Protein AF-A0A7Y2GU55-F1 (afdb_monomer_lite)

Sequence (173 aa):
MTLFTILIFTIFGITSSSEKWECRNDLEIRCADGNCKTQEKGSSTPMSVSFDDSGMMSVCAYSGCWEGKGNVFRSGDFLSLAGHGLKFSTSPERAEMNRDISITLDRKDNVAMLKAGEFAHPMVCKIAEGSQSEPRFSDYKVKVRTAKPRAIRFRNNRQARMFRTRLKAALKG

Secondary structure (DSSP, 8-state):
-----------------PPEEEEE-S-EEEEETTEEEEEPTTTS---EEEEETTSEEEEEETTEEEEEE-EEEEETTEEEEEEEEEEETT-TT-GGG-EEEEEEEETTTTEEEEEETTEEEEEEEEE--SS-----GGG--------PPP-----S-HHHHHHHHHHHHHT--

pLDDT: mean 80.29, std 17.37, range [40.5, 98.44]

Structure (mmCIF, N/CA/C/O backbone):
data_AF-A0A7Y2GU55-F1
#
_entry.id   AF-A0A7Y2GU55-F1
#
loop_
_atom_site.group_PDB
_atom_site.id
_atom_site.type_symbol
_atom_site.label_atom_id
_atom_site.label_alt_id
_atom_site.label_comp_id
_atom_site.label_asym_id
_atom_site.label_entity_id
_atom_site.label_seq_id
_atom_site.pdbx_PDB_ins_code
_atom_site.Cartn_x
_atom_site.Cartn_y
_atom_site.Cartn_z
_atom_site.occupancy
_atom_site.B_iso_or_equiv
_atom_site.auth_seq_id
_atom_site.auth_comp_id
_atom_site.auth_asym_id
_atom_site.auth_atom_id
_atom_site.pdbx_PDB_model_num
ATOM 1 N N . MET A 1 1 ? -46.032 32.680 -39.344 1.00 41.41 1 MET A N 1
ATOM 2 C CA . MET A 1 1 ? -45.418 32.985 -38.033 1.00 41.41 1 MET A CA 1
ATOM 3 C C . MET A 1 1 ? -44.936 31.678 -37.438 1.00 41.41 1 MET A C 1
ATOM 5 O O . MET A 1 1 ? -45.746 30.885 -36.982 1.00 41.41 1 MET A O 1
ATOM 9 N N . THR A 1 2 ? -43.645 31.405 -37.576 1.00 44.84 2 THR A N 1
ATOM 10 C CA . THR A 1 2 ? -43.007 30.130 -37.230 1.00 44.84 2 THR A CA 1
ATOM 11 C C . THR A 1 2 ? -42.450 30.239 -35.812 1.00 44.84 2 THR A C 1
ATOM 13 O O . THR A 1 2 ? -41.620 31.107 -35.552 1.00 44.84 2 THR A O 1
ATOM 16 N N . LEU A 1 3 ? -42.936 29.404 -34.889 1.00 51.94 3 LEU A N 1
ATOM 17 C CA . LEU A 1 3 ? -42.439 29.325 -33.514 1.00 51.94 3 LEU A CA 1
ATOM 18 C C . LEU A 1 3 ? -41.200 28.416 -33.482 1.00 51.94 3 LEU A C 1
ATOM 20 O O . LEU A 1 3 ? -41.287 27.239 -33.819 1.00 51.94 3 LEU A O 1
ATOM 24 N N . PHE A 1 4 ? -40.057 28.973 -33.089 1.00 49.56 4 PHE A N 1
ATOM 25 C CA . PHE A 1 4 ? -38.799 28.258 -32.870 1.00 49.56 4 PHE A CA 1
ATOM 26 C C . PHE A 1 4 ? -38.691 27.914 -31.378 1.00 49.56 4 PHE A C 1
ATOM 28 O O . PHE A 1 4 ? -38.606 28.814 -30.544 1.00 49.56 4 PHE A O 1
ATOM 35 N N . THR A 1 5 ? -38.707 26.629 -31.023 1.00 54.53 5 THR A N 1
ATOM 36 C CA . THR A 1 5 ? -38.481 26.166 -29.644 1.00 54.53 5 THR A CA 1
ATOM 37 C C . THR A 1 5 ? -37.061 25.609 -29.546 1.00 54.53 5 THR A C 1
ATOM 39 O O . THR A 1 5 ? -36.756 24.573 -30.128 1.00 54.53 5 THR A O 1
ATOM 42 N N . ILE A 1 6 ? -36.175 26.322 -28.847 1.00 58.50 6 ILE A N 1
ATOM 43 C CA . ILE A 1 6 ? -34.788 25.909 -28.596 1.00 58.50 6 ILE A CA 1
ATOM 44 C C . ILE A 1 6 ? -34.771 25.023 -27.344 1.00 58.50 6 ILE A C 1
ATOM 46 O O . ILE A 1 6 ? -35.100 25.480 -26.251 1.00 58.50 6 ILE A O 1
ATOM 50 N N . LEU A 1 7 ? -34.392 23.754 -27.509 1.00 57.50 7 LEU A N 1
ATOM 51 C CA . LEU A 1 7 ? -34.203 22.789 -26.426 1.00 57.50 7 LEU A CA 1
ATOM 52 C C . LEU A 1 7 ? -32.763 22.908 -25.896 1.00 57.50 7 LEU A C 1
ATOM 54 O O . LEU A 1 7 ? -31.818 22.464 -26.545 1.00 57.50 7 LEU A O 1
ATOM 58 N N . ILE A 1 8 ? -32.585 23.534 -24.733 1.00 59.09 8 ILE A N 1
ATOM 59 C CA . ILE A 1 8 ? -31.285 23.641 -24.056 1.00 59.09 8 ILE A CA 1
ATOM 60 C C . ILE A 1 8 ? -31.090 22.386 -23.192 1.00 59.09 8 ILE A C 1
ATOM 62 O O . ILE A 1 8 ? -31.735 22.236 -22.158 1.00 59.09 8 ILE A O 1
ATOM 66 N N . PHE A 1 9 ? -30.201 21.483 -23.615 1.00 54.78 9 PHE A N 1
ATOM 67 C CA . PHE A 1 9 ? -29.712 20.368 -22.797 1.00 54.78 9 PHE A CA 1
ATOM 68 C C . PHE A 1 9 ? -28.580 20.872 -21.887 1.00 54.78 9 PHE A C 1
ATOM 70 O O . PHE A 1 9 ? -27.438 21.028 -22.319 1.00 54.78 9 PHE A O 1
ATOM 77 N N . THR A 1 10 ? -28.882 21.145 -20.619 1.00 55.59 10 THR A N 1
ATOM 78 C CA . THR A 1 10 ? -27.876 21.407 -19.581 1.00 55.59 10 THR A CA 1
ATOM 79 C C . THR A 1 10 ? -27.201 20.097 -19.178 1.00 55.59 10 THR A C 1
ATOM 81 O O . THR A 1 10 ? -27.756 19.287 -18.436 1.00 55.59 10 THR A O 1
ATOM 84 N N . ILE A 1 11 ? -25.981 19.881 -19.670 1.00 62.09 11 ILE A N 1
ATOM 85 C CA . ILE A 1 11 ? -25.113 18.777 -19.250 1.00 62.09 11 ILE A CA 1
ATOM 86 C C . ILE A 1 11 ? -24.570 19.117 -17.855 1.00 62.09 11 ILE A C 1
ATOM 88 O O . ILE A 1 11 ? -23.597 19.857 -17.717 1.00 62.09 11 ILE A O 1
ATOM 92 N N . PHE A 1 12 ? -25.206 18.592 -16.808 1.00 56.94 12 PHE A N 1
ATOM 93 C CA . PHE A 1 12 ? -24.607 18.538 -15.475 1.00 56.94 12 PHE A CA 1
ATOM 94 C C . PHE A 1 12 ? -23.482 17.497 -15.500 1.00 56.94 12 PHE A C 1
ATOM 96 O O . PHE A 1 12 ? -23.729 16.292 -15.498 1.00 56.94 12 PHE A O 1
ATOM 103 N N . GLY A 1 13 ? -22.234 17.965 -15.562 1.00 54.88 13 GLY A N 1
ATOM 104 C CA . GLY A 1 13 ? -21.060 17.116 -15.397 1.00 5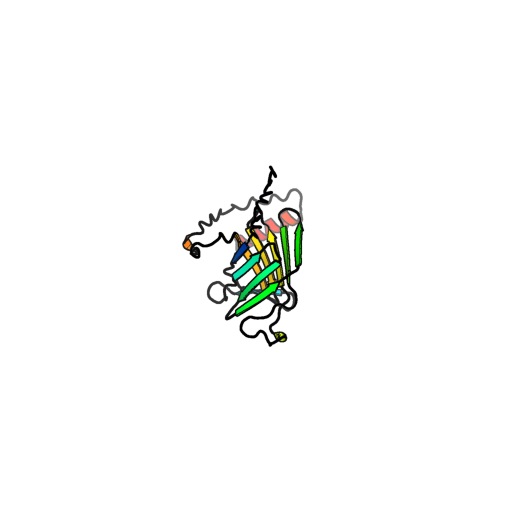4.88 13 GLY A CA 1
ATOM 105 C C . GLY A 1 13 ? -21.003 16.582 -13.969 1.00 54.88 13 GLY A C 1
ATOM 106 O O . GLY A 1 13 ? -20.716 17.329 -13.037 1.00 54.88 13 GLY A O 1
ATOM 107 N N . ILE A 1 14 ? -21.282 15.292 -13.790 1.00 58.78 14 ILE A N 1
ATOM 108 C CA . ILE A 1 14 ? -21.074 14.607 -12.514 1.00 58.78 14 ILE A CA 1
ATOM 109 C C . ILE A 1 14 ? -19.565 14.420 -12.360 1.00 58.78 14 ILE A C 1
ATOM 111 O O . ILE A 1 14 ? -18.963 13.553 -12.993 1.00 58.78 14 ILE A O 1
ATOM 115 N N . THR A 1 15 ? -18.931 15.250 -11.537 1.00 54.41 15 THR A N 1
ATOM 116 C CA . THR A 1 15 ? -17.539 15.039 -11.139 1.00 54.41 15 THR A CA 1
ATOM 117 C C . THR A 1 15 ? -17.495 13.857 -10.175 1.00 54.41 15 THR A C 1
ATOM 119 O O . THR A 1 15 ? -17.746 14.006 -8.980 1.00 54.41 15 THR A O 1
ATOM 122 N N . SER A 1 16 ? -17.212 12.663 -10.695 1.00 56.78 16 SER A N 1
ATOM 123 C CA . SER A 1 16 ? -16.889 11.501 -9.867 1.00 56.78 16 SER A CA 1
ATOM 124 C C . SER A 1 16 ? -15.532 11.743 -9.206 1.00 56.78 16 SER A C 1
ATOM 126 O O . SER A 1 16 ? -14.490 11.541 -9.828 1.00 56.78 16 SER A O 1
ATOM 128 N N . SER A 1 17 ? -15.535 12.213 -7.959 1.00 63.88 17 SER A N 1
ATOM 129 C CA . SER A 1 17 ? -14.318 12.283 -7.151 1.00 63.88 17 SER A CA 1
ATOM 130 C C . SER A 1 17 ? -13.928 10.862 -6.759 1.00 63.88 17 SER A C 1
ATOM 132 O O . SER A 1 17 ? -14.609 10.245 -5.945 1.00 63.88 17 SER A O 1
ATOM 134 N N . SER A 1 18 ? -12.852 10.340 -7.346 1.00 77.44 18 SER A N 1
ATOM 135 C CA . SER A 1 18 ? -12.242 9.100 -6.867 1.00 77.44 18 SER A CA 1
ATOM 136 C C . SER A 1 18 ? -11.641 9.365 -5.489 1.00 77.44 18 SER A C 1
ATOM 138 O O . SER A 1 18 ? -10.886 10.325 -5.311 1.00 77.44 18 SER A O 1
ATOM 140 N N . GLU A 1 19 ? -12.033 8.568 -4.500 1.00 88.00 19 GLU A N 1
ATOM 141 C CA . GLU A 1 19 ? -11.507 8.672 -3.141 1.00 88.00 19 GLU A CA 1
ATOM 142 C C . GLU A 1 19 ? -10.042 8.228 -3.146 1.00 88.00 19 GLU A C 1
ATOM 144 O O . GLU A 1 19 ? -9.731 7.084 -3.486 1.00 88.00 19 GLU A O 1
ATOM 149 N N . LYS A 1 20 ? -9.140 9.147 -2.794 1.00 93.31 20 LYS A N 1
ATOM 150 C CA . LYS A 1 20 ? -7.695 8.914 -2.780 1.00 93.31 20 LYS A CA 1
ATOM 151 C C . LYS A 1 20 ? -7.212 8.695 -1.360 1.00 93.31 20 LYS A C 1
ATOM 153 O O . LYS A 1 20 ? -7.647 9.390 -0.448 1.00 93.31 20 LYS A O 1
ATOM 158 N N . TRP A 1 21 ? -6.267 7.786 -1.195 1.00 96.19 21 TRP A N 1
ATOM 159 C CA . TRP A 1 21 ? -5.675 7.417 0.080 1.00 96.19 21 TRP A CA 1
ATOM 160 C C . TRP A 1 21 ? -4.170 7.625 0.046 1.00 96.19 21 TRP A C 1
ATOM 162 O O . TRP A 1 21 ? -3.519 7.294 -0.939 1.00 96.19 21 TRP A O 1
ATOM 172 N N . GLU A 1 22 ? -3.633 8.140 1.146 1.00 96.75 22 GLU A N 1
ATOM 173 C CA . GLU A 1 22 ? -2.205 8.319 1.396 1.00 96.75 22 GLU A CA 1
ATOM 174 C C . GLU A 1 22 ? -1.836 7.572 2.672 1.00 96.75 22 GLU A C 1
ATOM 176 O O . GLU A 1 22 ? -2.366 7.859 3.748 1.00 96.75 22 GLU A O 1
ATOM 181 N N . CYS A 1 23 ? -0.914 6.627 2.561 1.00 95.88 23 CYS A N 1
ATOM 182 C CA . CYS A 1 23 ? -0.511 5.729 3.627 1.00 95.88 23 CYS A CA 1
ATOM 183 C C . CYS A 1 23 ? 0.989 5.841 3.890 1.00 95.88 23 CYS A C 1
ATOM 185 O O . CYS A 1 23 ? 1.803 5.880 2.965 1.00 95.88 23 CYS A O 1
ATOM 187 N N . ARG A 1 24 ? 1.370 5.858 5.170 1.00 93.00 24 ARG A N 1
ATOM 188 C CA . ARG A 1 24 ? 2.772 5.923 5.605 1.00 93.00 24 ARG A CA 1
ATOM 189 C C . ARG A 1 24 ? 3.082 4.918 6.705 1.00 93.00 24 ARG A C 1
ATOM 191 O O . ARG A 1 24 ? 2.201 4.457 7.433 1.00 93.00 24 ARG A O 1
ATOM 198 N N . ASN A 1 25 ? 4.364 4.594 6.803 1.00 87.50 25 ASN A N 1
ATOM 199 C CA . ASN A 1 25 ? 4.931 3.681 7.781 1.00 87.50 25 ASN A CA 1
ATOM 200 C C . ASN A 1 25 ? 6.361 4.141 8.147 1.00 87.50 25 ASN A C 1
ATOM 202 O O . ASN A 1 25 ? 7.116 4.562 7.272 1.00 87.50 25 ASN A O 1
ATOM 206 N N . ASP A 1 26 ? 6.713 4.034 9.430 1.00 83.81 26 ASP A N 1
ATOM 207 C CA . ASP A 1 26 ? 8.024 4.374 10.009 1.00 83.81 26 ASP A CA 1
ATOM 208 C C . ASP A 1 26 ? 8.981 3.163 10.137 1.00 83.81 26 ASP A C 1
ATOM 210 O O . ASP A 1 26 ? 10.081 3.299 10.671 1.00 83.81 26 ASP A O 1
ATOM 214 N N . LEU A 1 27 ? 8.551 1.971 9.723 1.00 83.50 27 LEU A N 1
ATOM 215 C CA . LEU A 1 27 ? 9.244 0.690 9.862 1.00 83.50 27 LEU A CA 1
ATOM 216 C C . LEU A 1 27 ? 9.477 0.050 8.493 1.00 83.50 27 LEU A C 1
ATOM 218 O O . LEU A 1 27 ? 8.630 0.123 7.607 1.00 83.50 27 LEU A O 1
ATOM 222 N N . GLU A 1 28 ? 10.577 -0.681 8.349 1.00 87.19 28 GLU A N 1
ATOM 223 C CA . GLU A 1 28 ? 10.787 -1.566 7.202 1.00 87.19 28 GLU A CA 1
ATOM 224 C C . GLU A 1 28 ? 10.744 -3.022 7.673 1.00 87.19 28 GLU A C 1
ATOM 226 O O . GLU A 1 28 ? 11.603 -3.473 8.428 1.00 87.19 28 GLU A O 1
ATOM 231 N N . ILE A 1 29 ? 9.711 -3.751 7.261 1.00 90.94 29 ILE A N 1
ATOM 232 C CA . ILE A 1 29 ? 9.510 -5.174 7.517 1.00 90.94 29 ILE A CA 1
ATOM 233 C C . ILE A 1 29 ? 9.799 -5.935 6.227 1.00 90.94 29 ILE A C 1
ATOM 235 O O . ILE A 1 29 ? 9.047 -5.844 5.253 1.00 90.94 29 ILE A O 1
ATOM 239 N N . ARG A 1 30 ? 10.874 -6.724 6.246 1.00 91.62 30 ARG A N 1
ATOM 240 C CA . ARG A 1 30 ? 11.251 -7.613 5.143 1.00 91.62 30 ARG A CA 1
ATOM 241 C C . ARG A 1 30 ? 10.993 -9.056 5.528 1.00 91.62 30 ARG A C 1
ATOM 243 O O . ARG A 1 30 ? 11.457 -9.515 6.570 1.00 91.62 30 ARG A O 1
ATOM 250 N N . CYS A 1 31 ? 10.262 -9.754 4.677 1.00 92.88 31 CYS A N 1
ATOM 251 C CA . CYS A 1 31 ? 9.905 -11.150 4.815 1.00 92.88 31 CYS A CA 1
ATOM 252 C C . CYS A 1 31 ? 10.580 -11.967 3.711 1.00 92.88 31 CYS A C 1
ATOM 254 O O . CYS A 1 31 ? 10.254 -11.815 2.534 1.00 92.88 31 CYS A O 1
ATOM 256 N N . ALA A 1 32 ? 11.501 -12.839 4.110 1.00 90.88 32 ALA A N 1
ATOM 257 C CA . ALA A 1 32 ? 12.235 -13.760 3.249 1.00 90.88 32 ALA A CA 1
ATOM 258 C C . ALA A 1 32 ? 12.510 -15.056 4.027 1.00 90.88 32 ALA A C 1
ATOM 260 O O . ALA A 1 32 ? 12.535 -15.050 5.261 1.00 90.88 32 ALA A O 1
ATOM 261 N N . ASP A 1 33 ? 12.673 -16.176 3.321 1.00 91.69 33 ASP A N 1
ATOM 262 C CA . ASP A 1 33 ? 13.030 -17.474 3.917 1.00 91.69 33 ASP A CA 1
ATOM 263 C C . ASP A 1 33 ? 12.126 -17.891 5.096 1.00 91.69 33 ASP A C 1
ATOM 265 O O . ASP A 1 33 ? 12.581 -18.367 6.137 1.00 91.69 33 ASP A O 1
ATOM 269 N N . GLY A 1 34 ? 10.818 -17.645 4.958 1.00 91.88 34 GLY A N 1
ATOM 270 C CA . GLY A 1 34 ? 9.806 -18.003 5.958 1.00 91.88 34 GLY A CA 1
ATOM 271 C C . GLY A 1 34 ? 9.796 -17.147 7.231 1.00 91.88 34 GLY A C 1
ATOM 272 O O . GLY A 1 34 ? 9.046 -17.459 8.151 1.00 91.88 34 GLY A O 1
ATOM 273 N N . ASN A 1 35 ? 10.588 -16.073 7.301 1.00 93.88 35 ASN A N 1
ATOM 274 C CA . ASN A 1 35 ? 10.680 -15.197 8.469 1.00 93.88 35 ASN A CA 1
ATOM 275 C C . ASN A 1 35 ? 10.516 -13.727 8.076 1.00 93.88 35 ASN A C 1
ATOM 277 O O . ASN A 1 35 ? 10.851 -13.342 6.962 1.00 93.88 35 ASN A O 1
ATOM 281 N N . CYS A 1 36 ? 10.060 -12.890 9.011 1.00 93.12 36 CYS A N 1
ATOM 282 C CA . CYS A 1 36 ? 9.994 -11.439 8.835 1.00 93.12 36 CYS A CA 1
ATOM 283 C C . CYS A 1 36 ? 10.900 -10.741 9.850 1.00 93.12 36 CYS A C 1
ATOM 285 O O . CYS A 1 36 ? 10.868 -11.058 11.040 1.00 93.12 36 CYS A O 1
ATOM 287 N N . LYS A 1 37 ? 11.702 -9.785 9.382 1.00 91.81 37 LYS A N 1
ATOM 288 C CA . LYS A 1 37 ? 12.599 -8.971 10.207 1.00 91.81 37 LYS A CA 1
ATOM 289 C C . LYS A 1 37 ? 12.231 -7.503 10.061 1.00 91.81 37 LYS A C 1
ATOM 291 O O . LYS A 1 37 ? 11.962 -7.039 8.956 1.00 91.81 37 LYS A O 1
ATOM 296 N N . THR A 1 38 ? 12.241 -6.786 11.177 1.00 88.56 38 THR A N 1
ATOM 297 C CA . THR A 1 38 ? 12.042 -5.337 11.217 1.00 88.56 38 THR A CA 1
ATOM 298 C C . THR A 1 38 ? 13.396 -4.640 11.254 1.00 88.56 38 THR A C 1
ATOM 300 O O . THR A 1 38 ? 14.239 -5.003 12.075 1.00 88.56 38 THR A O 1
ATOM 303 N N . GLN A 1 39 ? 13.601 -3.628 10.420 1.00 79.00 39 GLN A N 1
ATOM 304 C CA . GLN A 1 39 ? 14.657 -2.645 10.647 1.00 79.00 39 GLN A CA 1
ATOM 305 C C . GLN A 1 39 ? 14.121 -1.534 11.551 1.00 79.00 39 GLN A C 1
ATOM 307 O O . GLN A 1 39 ? 12.972 -1.107 11.409 1.00 79.00 39 GLN A O 1
ATOM 312 N N . GLU A 1 40 ? 14.931 -1.119 12.524 1.00 62.25 40 GLU A N 1
ATOM 313 C CA . GLU A 1 40 ? 14.541 -0.094 13.489 1.00 62.25 40 GLU A CA 1
ATOM 314 C C . GLU A 1 40 ? 14.461 1.307 12.866 1.00 62.25 40 GLU A C 1
ATOM 316 O O . GLU A 1 40 ? 14.986 1.603 11.790 1.00 62.25 40 GLU A O 1
ATOM 321 N N . LYS A 1 41 ? 13.781 2.196 13.590 1.00 60.62 41 LYS A N 1
ATOM 322 C CA . LYS A 1 41 ? 13.565 3.587 13.204 1.00 60.62 41 LYS A CA 1
ATOM 323 C C . LYS A 1 41 ? 14.907 4.306 13.008 1.00 60.62 41 LYS A C 1
ATOM 325 O O . LYS A 1 41 ? 15.716 4.371 13.928 1.00 60.62 41 LYS A O 1
ATOM 330 N N . GLY A 1 42 ? 15.115 4.886 11.825 1.00 64.50 42 GLY A N 1
ATOM 331 C CA . GLY A 1 42 ? 16.326 5.643 11.473 1.00 64.50 42 GLY A CA 1
ATOM 332 C C . GLY A 1 42 ? 17.302 4.914 10.545 1.00 64.50 42 GLY A C 1
ATOM 333 O O . GLY A 1 42 ? 18.176 5.568 9.982 1.00 64.50 42 GLY A O 1
ATOM 334 N N . SER A 1 43 ? 17.129 3.605 10.331 1.00 62.94 43 SER A N 1
ATOM 335 C CA . SER A 1 43 ? 17.843 2.837 9.295 1.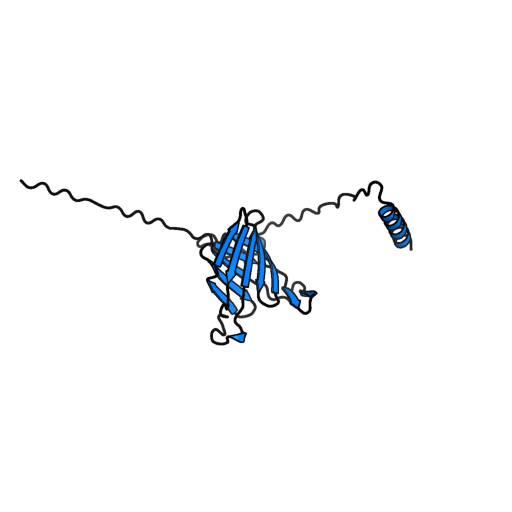00 62.94 43 SER A CA 1
ATOM 336 C C . SER A 1 43 ? 16.939 2.343 8.159 1.00 62.94 43 SER A C 1
ATOM 338 O O . SER A 1 43 ? 17.442 1.911 7.127 1.00 62.94 43 SER A O 1
ATOM 340 N N . SER A 1 44 ? 15.617 2.456 8.316 1.00 66.50 44 SER A N 1
ATOM 341 C CA . SER A 1 44 ? 14.614 2.128 7.298 1.00 66.50 44 SER A CA 1
ATOM 342 C C . SER A 1 44 ? 14.426 3.244 6.274 1.00 66.50 44 SER A C 1
ATOM 344 O O . SER A 1 44 ? 14.423 4.420 6.645 1.00 66.50 44 SER A O 1
ATOM 346 N N . THR A 1 45 ? 14.108 2.889 5.027 1.00 67.75 45 THR A N 1
ATOM 347 C CA . THR A 1 45 ? 13.542 3.864 4.087 1.00 67.75 45 THR A CA 1
ATOM 348 C C . THR A 1 45 ? 12.022 3.907 4.257 1.00 67.75 45 THR A C 1
ATOM 350 O O . THR A 1 45 ? 11.366 2.903 3.972 1.00 67.75 45 THR A O 1
ATOM 353 N N . PRO A 1 46 ? 11.426 5.023 4.727 1.00 74.00 46 PRO A N 1
ATOM 354 C CA . PRO A 1 46 ? 9.979 5.104 4.883 1.00 74.00 46 PRO A CA 1
ATOM 355 C C . PRO A 1 46 ? 9.295 4.891 3.533 1.00 74.00 46 PRO A C 1
ATOM 357 O O . PRO A 1 46 ? 9.580 5.610 2.574 1.00 74.00 46 PRO A O 1
ATOM 360 N N . MET A 1 47 ? 8.393 3.912 3.457 1.00 87.81 47 MET A N 1
ATOM 361 C CA . MET A 1 47 ? 7.551 3.741 2.277 1.00 87.81 47 MET A CA 1
ATOM 362 C C . MET A 1 47 ? 6.336 4.662 2.350 1.00 87.81 47 MET A C 1
ATOM 364 O O . MET A 1 47 ? 5.649 4.725 3.376 1.00 87.81 47 MET A O 1
ATOM 368 N N . SER A 1 48 ? 6.062 5.337 1.236 1.00 91.69 48 SER A N 1
ATOM 369 C CA . SER A 1 48 ? 4.839 6.111 1.021 1.00 91.69 48 SER A CA 1
ATOM 370 C C . SER A 1 48 ? 3.999 5.399 -0.023 1.00 91.69 48 SER A C 1
ATOM 372 O O . SER A 1 48 ? 4.513 5.013 -1.069 1.00 91.69 48 SER A O 1
ATOM 374 N N . VAL A 1 49 ? 2.719 5.208 0.266 1.00 96.25 49 VAL A N 1
ATOM 375 C CA . VAL A 1 49 ? 1.795 4.507 -0.621 1.00 96.25 49 VAL A CA 1
ATOM 376 C C . VAL A 1 49 ? 0.597 5.392 -0.873 1.00 96.25 49 VAL A C 1
ATOM 378 O O . VAL A 1 49 ? -0.066 5.789 0.081 1.00 96.25 49 VAL A O 1
ATOM 381 N N . SER A 1 50 ? 0.297 5.647 -2.139 1.00 97.12 50 SER A N 1
ATOM 382 C CA . SER A 1 50 ? -0.943 6.287 -2.546 1.00 97.12 50 SER A CA 1
ATOM 383 C C . SER A 1 50 ? -1.746 5.370 -3.453 1.00 97.12 50 SER A C 1
ATOM 385 O O . SER A 1 50 ? -1.192 4.602 -4.244 1.00 97.12 50 SER A O 1
ATOM 387 N N . PHE A 1 51 ? -3.065 5.398 -3.307 1.00 97.06 51 PHE A N 1
ATOM 388 C CA . PHE A 1 51 ? -3.967 4.682 -4.199 1.00 97.06 51 PHE A CA 1
ATOM 389 C C . PHE A 1 51 ? -5.355 5.299 -4.201 1.00 97.06 51 PHE A C 1
ATOM 391 O O . PHE A 1 51 ? -5.711 6.064 -3.307 1.00 97.06 51 PHE A O 1
ATOM 398 N N . ASP A 1 52 ? -6.149 4.946 -5.202 1.00 94.19 52 ASP A N 1
ATOM 399 C CA . ASP A 1 52 ? -7.531 5.379 -5.287 1.00 94.19 52 ASP A CA 1
ATOM 400 C C . ASP A 1 52 ? -8.488 4.242 -5.630 1.00 94.19 52 ASP A C 1
ATOM 402 O O . ASP A 1 52 ? -8.112 3.111 -5.952 1.00 94.19 52 ASP A O 1
ATOM 406 N N . ASP A 1 53 ? -9.770 4.546 -5.518 1.00 91.88 53 ASP A N 1
ATOM 407 C CA . ASP A 1 53 ? -10.842 3.578 -5.679 1.00 91.88 53 ASP A CA 1
ATOM 408 C C . ASP A 1 53 ? -11.112 3.193 -7.156 1.00 91.88 53 ASP A C 1
ATOM 410 O O . ASP A 1 53 ? -11.916 2.290 -7.428 1.00 91.88 53 ASP A O 1
ATOM 414 N N . SER A 1 54 ? -10.390 3.823 -8.096 1.00 92.31 54 SER A N 1
ATOM 415 C CA . SER A 1 54 ? -10.308 3.453 -9.514 1.00 92.31 54 SER A CA 1
ATOM 416 C C . SER A 1 54 ? -9.207 2.421 -9.805 1.00 92.31 54 SER A C 1
ATOM 418 O O . SER A 1 54 ? -9.164 1.846 -10.899 1.00 92.31 54 SER A O 1
ATOM 420 N N . GLY A 1 55 ? -8.343 2.162 -8.819 1.00 94.56 55 GLY A N 1
ATOM 421 C CA . GLY A 1 55 ? -7.270 1.178 -8.880 1.00 94.56 55 GLY A CA 1
ATOM 422 C C . GLY A 1 55 ? -5.903 1.758 -9.217 1.00 94.56 55 GLY A C 1
ATOM 423 O O . GLY A 1 55 ? -4.956 0.985 -9.361 1.00 94.56 55 GLY A O 1
ATOM 424 N N . MET A 1 56 ? -5.775 3.079 -9.357 1.00 96.56 56 MET A N 1
ATOM 425 C CA . MET A 1 56 ? -4.461 3.701 -9.504 1.00 96.56 56 MET A CA 1
ATOM 426 C C . MET A 1 56 ? -3.680 3.536 -8.205 1.00 96.56 56 MET A C 1
ATOM 428 O O . MET A 1 56 ? -4.242 3.697 -7.125 1.00 96.56 56 MET A O 1
ATOM 432 N N . MET A 1 57 ? -2.394 3.207 -8.309 1.00 96.88 57 MET A N 1
ATOM 433 C CA . MET A 1 57 ? -1.513 3.050 -7.156 1.00 96.88 57 MET A CA 1
ATOM 434 C C . MET A 1 57 ? -0.092 3.533 -7.454 1.00 96.88 57 MET A C 1
ATOM 436 O O . MET A 1 57 ? 0.410 3.372 -8.570 1.00 96.88 57 MET A O 1
ATOM 440 N N . SER A 1 58 ? 0.550 4.090 -6.431 1.00 97.19 58 SER A N 1
ATOM 441 C CA . SER A 1 58 ? 1.966 4.447 -6.402 1.00 97.19 58 SER A CA 1
ATOM 442 C C . SER A 1 58 ? 2.552 4.007 -5.061 1.00 97.19 58 SER A C 1
ATOM 444 O O . SER A 1 58 ? 2.089 4.415 -3.996 1.00 97.19 58 SER A O 1
ATOM 446 N N . VAL A 1 59 ? 3.542 3.116 -5.099 1.00 96.06 59 VAL A N 1
ATOM 447 C CA . VAL A 1 59 ? 4.247 2.606 -3.914 1.00 96.06 59 VAL A CA 1
ATOM 448 C C . VAL A 1 59 ? 5.692 3.061 -3.991 1.00 96.06 59 VAL A C 1
ATOM 450 O O . VAL A 1 59 ? 6.485 2.501 -4.745 1.00 96.06 59 VAL A O 1
ATOM 453 N N . CYS A 1 60 ? 6.032 4.086 -3.222 1.00 92.94 60 CYS A N 1
ATOM 454 C CA . CYS A 1 60 ? 7.333 4.734 -3.256 1.00 92.94 60 CYS A CA 1
ATOM 455 C C . CYS A 1 60 ? 8.264 4.188 -2.179 1.00 92.94 60 CYS A C 1
ATOM 457 O O . CYS A 1 60 ? 7.929 4.180 -0.992 1.00 92.94 60 CYS A O 1
ATOM 459 N N . ALA A 1 61 ? 9.453 3.779 -2.613 1.00 88.75 61 ALA A N 1
ATOM 460 C CA . ALA A 1 61 ? 10.547 3.321 -1.775 1.00 88.75 61 ALA A CA 1
ATOM 461 C C . ALA A 1 61 ? 11.880 3.782 -2.376 1.00 88.75 61 ALA A C 1
ATOM 463 O O . ALA A 1 61 ? 12.086 3.743 -3.591 1.00 88.75 61 ALA A O 1
ATOM 464 N N . TYR A 1 62 ? 12.826 4.151 -1.515 1.00 83.88 62 TYR A N 1
ATOM 465 C CA . TYR A 1 62 ? 14.159 4.595 -1.929 1.00 83.88 62 TYR A CA 1
ATOM 466 C C . TYR A 1 62 ? 14.076 5.776 -2.905 1.00 83.88 62 TYR A C 1
ATOM 468 O O . TYR A 1 62 ? 13.545 6.827 -2.557 1.00 83.88 62 TYR A O 1
ATOM 476 N N . SER A 1 63 ? 14.617 5.618 -4.111 1.00 86.44 63 SER A N 1
ATOM 477 C CA . SER A 1 63 ? 14.693 6.656 -5.135 1.00 86.44 63 SER A CA 1
ATOM 478 C C . SER A 1 63 ? 13.531 6.642 -6.132 1.00 86.44 63 SER A C 1
ATOM 480 O O . SER A 1 63 ? 13.563 7.430 -7.074 1.00 86.44 63 SER A O 1
ATOM 482 N N . GLY A 1 64 ? 12.534 5.763 -5.987 1.00 91.88 64 GLY A N 1
ATOM 483 C CA . GLY A 1 64 ? 11.478 5.620 -6.991 1.00 91.88 64 GLY A CA 1
ATOM 484 C C . GLY A 1 64 ? 10.176 5.031 -6.462 1.00 91.88 64 GLY A C 1
ATOM 485 O O . GLY A 1 64 ? 10.014 4.792 -5.267 1.00 91.88 64 GLY A O 1
ATOM 486 N N . CYS A 1 65 ? 9.239 4.808 -7.380 1.00 95.12 65 CYS A N 1
ATOM 487 C CA . CYS A 1 65 ? 7.912 4.293 -7.072 1.00 95.12 65 CYS A CA 1
ATOM 488 C C . CYS A 1 65 ? 7.528 3.181 -8.040 1.00 95.12 65 CYS A C 1
ATOM 490 O O . CYS A 1 65 ? 7.824 3.261 -9.229 1.00 95.12 65 CYS A O 1
ATOM 492 N N . TRP A 1 66 ? 6.864 2.147 -7.536 1.00 96.31 66 TRP A N 1
ATOM 493 C CA . TRP A 1 66 ? 6.130 1.207 -8.374 1.00 96.31 66 TRP A CA 1
ATOM 494 C C . TRP A 1 66 ? 4.757 1.785 -8.666 1.00 96.31 66 TRP A C 1
ATOM 496 O O . TRP A 1 66 ? 3.973 2.001 -7.741 1.00 96.31 66 TRP A O 1
ATOM 506 N N . GLU A 1 67 ? 4.478 2.032 -9.940 1.00 96.38 67 GLU A N 1
ATOM 507 C CA . GLU A 1 67 ? 3.276 2.749 -10.359 1.00 96.38 67 GLU A CA 1
ATOM 508 C C . GLU A 1 67 ? 2.484 1.955 -11.388 1.00 96.38 67 GLU A C 1
ATOM 510 O O . GLU A 1 67 ? 3.037 1.255 -12.244 1.00 96.38 67 GLU A O 1
ATOM 515 N N . GLY A 1 68 ? 1.162 2.070 -11.307 1.00 95.50 68 GLY A N 1
ATOM 516 C CA . GLY A 1 68 ? 0.277 1.465 -12.285 1.00 95.50 68 GLY A CA 1
ATOM 517 C C . GLY A 1 68 ? -1.163 1.381 -11.819 1.00 95.50 68 GLY A C 1
ATOM 518 O O . GLY A 1 68 ? -1.575 2.016 -10.848 1.00 95.50 68 GLY A O 1
ATOM 519 N N . LYS A 1 69 ? -1.932 0.577 -12.551 1.00 96.81 69 LYS A N 1
ATOM 520 C CA . LYS A 1 69 ? -3.332 0.296 -12.259 1.00 96.81 69 LYS A CA 1
ATOM 521 C C . LYS A 1 69 ? -3.483 -1.154 -11.819 1.00 96.81 69 LYS A C 1
ATOM 523 O O . LYS A 1 69 ? -2.973 -2.056 -12.480 1.00 96.81 69 LYS A O 1
ATOM 528 N N . GLY A 1 70 ? -4.191 -1.367 -10.719 1.00 96.88 70 GLY A N 1
ATOM 529 C CA . GLY A 1 70 ? -4.561 -2.683 -10.218 1.00 96.88 70 GLY A CA 1
ATOM 530 C C . GLY A 1 70 ? -6.059 -2.947 -10.293 1.00 96.88 70 GLY A C 1
ATOM 531 O O . GLY A 1 70 ? -6.869 -2.060 -10.566 1.00 96.88 70 GLY A O 1
ATOM 532 N N . ASN A 1 71 ? -6.419 -4.195 -10.017 1.00 98.12 71 ASN A N 1
ATOM 533 C CA . ASN A 1 71 ? -7.800 -4.615 -9.831 1.00 98.12 71 ASN A CA 1
ATOM 534 C C . ASN A 1 71 ? -8.285 -4.196 -8.444 1.00 98.12 71 ASN A C 1
ATOM 536 O O . ASN A 1 71 ? -7.549 -4.347 -7.471 1.00 98.12 71 ASN A O 1
ATOM 540 N N . VAL A 1 72 ? -9.524 -3.711 -8.356 1.00 97.31 72 VAL A N 1
ATOM 541 C CA . VAL A 1 72 ? -10.127 -3.226 -7.110 1.00 97.31 72 VAL A CA 1
ATOM 542 C C . VAL A 1 72 ? -11.226 -4.175 -6.649 1.00 97.31 72 VAL A C 1
ATOM 544 O O . VAL A 1 72 ? -12.138 -4.498 -7.407 1.00 97.31 72 VAL A O 1
ATOM 547 N N . PHE A 1 73 ? -11.180 -4.556 -5.376 1.00 97.06 73 PHE A N 1
ATOM 548 C CA . PHE A 1 73 ? -12.160 -5.408 -4.714 1.00 97.06 73 PHE A CA 1
ATOM 549 C C . PHE A 1 73 ? -12.700 -4.692 -3.477 1.00 97.06 73 PHE A C 1
ATOM 551 O O . PHE A 1 73 ? -11.939 -4.139 -2.684 1.00 97.06 73 PHE A O 1
ATOM 558 N N . ARG A 1 74 ? -14.021 -4.704 -3.297 1.00 95.56 74 ARG A N 1
ATOM 559 C CA . ARG A 1 74 ? -14.694 -4.083 -2.149 1.00 95.56 74 ARG A CA 1
ATOM 560 C C . ARG A 1 74 ? -15.473 -5.148 -1.387 1.00 95.56 74 ARG A C 1
ATOM 562 O O . ARG A 1 74 ? -16.212 -5.915 -1.999 1.00 95.56 74 ARG A O 1
ATOM 569 N N . SER A 1 75 ? -15.319 -5.185 -0.066 1.00 95.75 75 SER A N 1
ATOM 570 C CA . SER A 1 75 ? -16.065 -6.095 0.809 1.00 95.75 75 SER A CA 1
ATOM 571 C C . SER A 1 75 ? -16.26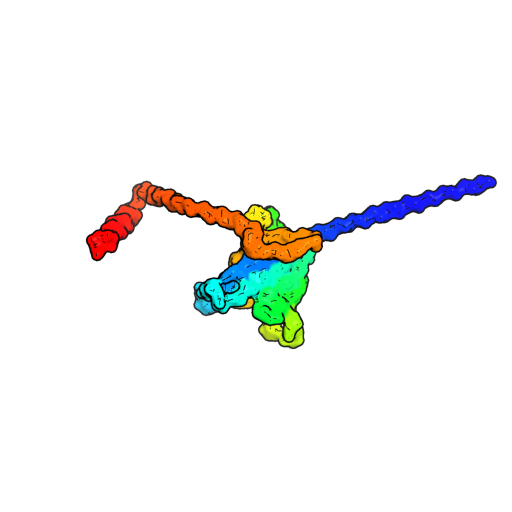4 -5.463 2.185 1.00 95.75 75 SER A C 1
ATOM 573 O O . SER A 1 75 ? -15.339 -5.422 2.995 1.00 95.75 75 SER A O 1
ATOM 575 N N . GLY A 1 76 ? -17.476 -4.975 2.461 1.00 95.50 76 GLY A N 1
ATOM 576 C CA . GLY A 1 76 ? -17.763 -4.238 3.694 1.00 95.50 76 GLY A CA 1
ATOM 577 C C . GLY A 1 76 ? -16.870 -3.001 3.826 1.00 95.50 76 GLY A C 1
ATOM 578 O O . GLY A 1 76 ? -16.735 -2.230 2.875 1.00 95.50 76 GLY A O 1
ATOM 579 N N . ASP A 1 77 ? -16.222 -2.837 4.978 1.00 95.56 77 ASP A N 1
ATOM 580 C CA . ASP A 1 77 ? -15.297 -1.724 5.240 1.00 95.56 77 ASP A CA 1
ATOM 581 C C . ASP A 1 77 ? -13.941 -1.885 4.531 1.00 95.56 77 ASP A C 1
ATOM 583 O O . ASP A 1 77 ? -13.170 -0.928 4.461 1.00 95.56 77 ASP A O 1
ATOM 587 N N . PHE A 1 78 ? -13.668 -3.046 3.926 1.00 97.00 78 PHE A N 1
ATOM 588 C CA . PHE A 1 78 ? -12.397 -3.317 3.266 1.00 97.00 78 PHE A CA 1
ATOM 589 C C . PHE A 1 78 ? -12.388 -2.906 1.791 1.00 97.00 78 PHE A C 1
ATOM 591 O O . PHE A 1 78 ? -13.284 -3.259 1.015 1.00 97.00 78 PHE A O 1
ATOM 598 N N . LEU A 1 79 ? -11.313 -2.222 1.397 1.00 96.88 79 LEU A N 1
ATOM 599 C CA . LEU A 1 79 ? -10.942 -1.929 0.014 1.00 96.88 79 LEU A CA 1
ATOM 600 C C . LEU A 1 79 ? -9.612 -2.626 -0.277 1.00 96.88 79 LEU A C 1
ATOM 602 O O . LEU A 1 79 ? -8.620 -2.367 0.396 1.00 96.88 79 LEU A O 1
ATOM 606 N N . SER A 1 80 ? -9.582 -3.521 -1.258 1.00 97.88 80 SER A N 1
ATOM 607 C CA . SER A 1 80 ? -8.363 -4.225 -1.658 1.00 97.88 80 SER A CA 1
ATOM 608 C C . SER A 1 80 ? -7.993 -3.921 -3.099 1.00 97.88 80 SER A C 1
ATOM 610 O O . SER A 1 80 ? -8.860 -3.872 -3.968 1.00 97.88 80 SER A O 1
ATOM 612 N N . LEU A 1 81 ? -6.701 -3.741 -3.345 1.00 98.38 81 LEU A N 1
ATOM 613 C CA . LEU A 1 81 ? -6.124 -3.513 -4.656 1.00 98.38 81 LEU A CA 1
ATOM 614 C C . LEU A 1 81 ? -5.049 -4.561 -4.932 1.00 98.38 81 LEU A C 1
ATOM 616 O O . LEU A 1 81 ? -4.223 -4.838 -4.064 1.00 98.38 81 LEU A O 1
ATOM 620 N N . ALA A 1 82 ? -5.039 -5.101 -6.148 1.00 98.31 82 ALA A N 1
ATOM 621 C CA . ALA A 1 82 ? -4.006 -6.016 -6.624 1.00 98.31 82 ALA A CA 1
ATOM 622 C C . ALA A 1 82 ? -3.449 -5.523 -7.964 1.00 98.31 82 ALA A C 1
ATOM 624 O O . ALA A 1 82 ? -4.144 -5.541 -8.982 1.00 98.31 82 ALA A O 1
ATOM 625 N N . GLY A 1 83 ? -2.208 -5.049 -7.948 1.00 97.94 83 GLY A N 1
ATOM 626 C CA . GLY A 1 83 ? -1.445 -4.648 -9.122 1.00 97.94 83 GLY A CA 1
ATOM 627 C C . GLY A 1 83 ? -0.461 -5.739 -9.537 1.00 97.94 83 GLY A C 1
ATOM 628 O O . GLY A 1 83 ? 0.189 -6.341 -8.682 1.00 97.94 83 GLY A O 1
ATOM 629 N N . HIS A 1 84 ? -0.326 -5.968 -10.843 1.00 96.81 84 HIS A N 1
ATOM 630 C CA . HIS A 1 84 ? 0.609 -6.944 -11.405 1.00 96.81 84 HIS A CA 1
ATOM 631 C C . HIS A 1 84 ? 1.650 -6.258 -12.286 1.00 96.81 84 HIS A C 1
ATOM 633 O O . HIS A 1 84 ? 1.294 -5.445 -13.140 1.00 96.81 84 HIS A O 1
ATOM 639 N N . GLY A 1 85 ? 2.925 -6.599 -12.097 1.00 95.75 85 GLY A N 1
ATOM 640 C CA . GLY A 1 85 ? 4.025 -6.110 -12.927 1.00 95.75 85 GLY A CA 1
ATOM 641 C C . GLY A 1 85 ? 4.173 -4.585 -12.952 1.00 95.75 85 GLY A C 1
ATOM 642 O O . GLY A 1 85 ? 4.500 -4.027 -14.000 1.00 95.75 85 GLY A O 1
ATOM 643 N N . LEU A 1 86 ? 3.929 -3.904 -11.828 1.00 95.88 86 LEU A N 1
ATOM 644 C CA . LEU A 1 86 ? 4.026 -2.446 -11.748 1.00 95.88 86 LEU A CA 1
ATOM 645 C C . LEU A 1 86 ? 5.456 -1.986 -11.991 1.00 95.88 86 LEU A C 1
ATOM 647 O O . LEU A 1 86 ? 6.391 -2.520 -11.390 1.00 95.88 86 LEU A O 1
ATOM 651 N N . LYS A 1 87 ? 5.609 -0.983 -12.857 1.00 95.19 87 LYS A N 1
ATOM 652 C CA . LYS A 1 87 ? 6.913 -0.493 -13.304 1.00 95.19 87 LYS A CA 1
ATOM 653 C C . LYS A 1 87 ? 7.534 0.416 -12.260 1.00 95.19 87 LYS A C 1
ATOM 655 O O . LYS A 1 87 ? 6.845 1.252 -11.681 1.00 95.19 87 LYS A O 1
ATOM 660 N N . PHE A 1 88 ? 8.840 0.272 -12.055 1.00 94.50 88 PHE A N 1
ATOM 661 C CA . PHE A 1 88 ? 9.588 1.160 -11.174 1.00 94.50 88 PHE A CA 1
ATOM 662 C C . PHE A 1 88 ? 9.968 2.450 -11.910 1.00 94.50 88 PHE A C 1
ATOM 664 O O . PHE A 1 88 ? 10.620 2.398 -12.951 1.00 94.50 88 PHE A O 1
ATOM 671 N N . SER A 1 89 ? 9.580 3.606 -11.378 1.00 91.88 89 SER A N 1
ATOM 672 C CA . SER A 1 89 ? 9.618 4.893 -12.084 1.00 91.88 89 SER A CA 1
ATOM 673 C C . SER A 1 89 ? 11.012 5.326 -12.550 1.00 91.88 89 SER A C 1
ATOM 675 O O . SER A 1 89 ? 11.149 5.910 -13.621 1.00 91.88 89 SER A O 1
ATOM 677 N N . THR A 1 90 ? 12.068 5.000 -11.799 1.00 89.62 90 THR A N 1
ATOM 678 C CA . THR A 1 90 ? 13.459 5.335 -12.161 1.00 89.62 90 THR A CA 1
ATOM 679 C C . THR A 1 90 ? 14.152 4.271 -13.007 1.00 89.62 90 THR A C 1
ATOM 681 O O . THR A 1 90 ? 15.305 4.436 -13.403 1.00 89.62 90 THR A O 1
ATOM 684 N N . SER A 1 91 ? 13.492 3.148 -13.284 1.00 88.88 91 SER A N 1
ATOM 685 C CA . SER A 1 91 ? 14.010 2.087 -14.152 1.00 88.88 91 SER A CA 1
ATOM 686 C C . SER A 1 91 ? 12.862 1.335 -14.838 1.00 88.88 91 SER A C 1
ATOM 688 O O . SER A 1 91 ? 12.739 0.123 -14.666 1.00 88.88 91 SER A O 1
ATOM 690 N N . PRO A 1 92 ? 12.013 2.027 -15.622 1.00 82.19 92 PRO A N 1
ATOM 691 C CA . PRO A 1 92 ? 10.769 1.454 -16.145 1.00 82.19 92 PRO A CA 1
ATOM 692 C C . PRO A 1 92 ? 10.991 0.340 -17.179 1.00 82.19 92 PRO A C 1
ATOM 694 O O . PRO A 1 92 ? 10.095 -0.472 -17.403 1.00 82.19 92 PRO A O 1
ATOM 697 N N . GLU A 1 93 ? 12.177 0.295 -17.789 1.00 86.88 93 GLU A N 1
ATOM 698 C CA . GLU A 1 93 ? 12.576 -0.706 -18.788 1.00 86.88 93 GLU A CA 1
ATOM 699 C C . GLU A 1 93 ? 13.122 -2.002 -18.158 1.00 86.88 93 GLU A C 1
ATOM 701 O O . GLU A 1 93 ? 13.284 -3.014 -18.839 1.00 86.88 93 GLU A O 1
ATOM 706 N N . ARG A 1 94 ? 13.430 -1.987 -16.854 1.00 87.00 94 ARG A N 1
ATOM 707 C CA . ARG A 1 94 ? 14.013 -3.123 -16.128 1.00 87.00 94 ARG A CA 1
ATOM 708 C C . ARG A 1 94 ? 12.914 -4.008 -15.560 1.00 87.00 94 ARG A C 1
ATOM 710 O O . ARG A 1 94 ? 12.435 -3.780 -14.451 1.00 87.00 94 ARG A O 1
ATOM 717 N N . ALA A 1 95 ? 12.508 -5.022 -16.321 1.00 83.00 95 ALA A N 1
ATOM 718 C CA . ALA A 1 95 ? 11.436 -5.937 -15.929 1.00 83.00 95 ALA A CA 1
ATOM 719 C C . ALA A 1 95 ? 11.681 -6.614 -14.565 1.00 83.00 95 ALA A C 1
ATOM 721 O O . ALA A 1 95 ? 10.736 -6.862 -13.821 1.00 83.00 95 ALA A O 1
ATOM 722 N N . GLU A 1 96 ? 12.939 -6.850 -14.191 1.00 86.50 96 GLU A N 1
ATOM 723 C CA . GLU A 1 96 ? 13.353 -7.394 -12.895 1.00 86.50 96 GLU A CA 1
ATOM 724 C C . GLU A 1 96 ? 13.067 -6.460 -11.709 1.00 86.50 96 GLU A C 1
ATOM 726 O O . GLU A 1 96 ? 13.023 -6.903 -10.557 1.00 86.50 96 GLU A O 1
ATOM 731 N N . MET A 1 97 ? 12.855 -5.169 -11.970 1.00 87.19 97 MET A N 1
ATOM 732 C CA . MET A 1 97 ? 12.455 -4.177 -10.972 1.00 87.19 97 MET A CA 1
ATOM 733 C C . MET A 1 97 ? 10.940 -4.106 -10.803 1.00 87.19 97 MET A C 1
ATOM 735 O O . MET A 1 97 ? 10.481 -3.538 -9.812 1.00 87.19 97 MET A O 1
ATOM 739 N N . ASN A 1 98 ? 10.162 -4.698 -11.713 1.00 93.06 98 ASN A N 1
ATOM 740 C CA . ASN A 1 98 ? 8.708 -4.676 -11.628 1.00 93.06 98 ASN A CA 1
ATOM 741 C C . ASN A 1 98 ? 8.218 -5.495 -10.433 1.00 93.06 98 ASN A C 1
ATOM 743 O O . ASN A 1 98 ? 8.848 -6.479 -10.028 1.00 93.06 98 ASN A O 1
ATOM 747 N N . ARG A 1 99 ? 7.090 -5.097 -9.845 1.00 94.62 99 ARG A N 1
ATOM 748 C CA . ARG A 1 99 ? 6.542 -5.777 -8.667 1.00 94.62 99 ARG A CA 1
ATOM 749 C C . ARG A 1 99 ? 5.054 -6.027 -8.799 1.00 94.62 99 ARG A C 1
ATOM 751 O O . ARG A 1 99 ? 4.299 -5.167 -9.244 1.00 94.62 99 ARG A O 1
ATOM 758 N N . ASP A 1 100 ? 4.654 -7.196 -8.325 1.00 97.56 100 ASP A N 1
ATOM 759 C CA . ASP A 1 100 ? 3.276 -7.449 -7.939 1.00 97.56 100 ASP A CA 1
ATOM 760 C C . ASP A 1 100 ? 3.050 -6.853 -6.550 1.00 97.56 100 ASP A C 1
ATOM 762 O O . ASP A 1 100 ? 3.872 -7.022 -5.637 1.00 97.56 100 ASP A O 1
ATOM 766 N N . ILE A 1 101 ? 1.946 -6.127 -6.412 1.00 98.12 101 ILE A N 1
ATOM 767 C CA . ILE A 1 101 ? 1.622 -5.343 -5.226 1.00 98.12 101 ILE A CA 1
ATOM 768 C C . ILE A 1 101 ? 0.189 -5.638 -4.811 1.00 98.12 101 ILE A C 1
ATOM 770 O O . ILE A 1 101 ? -0.734 -5.563 -5.618 1.00 98.12 101 ILE A O 1
ATOM 774 N N . SER A 1 102 ? 0.003 -5.933 -3.529 1.00 98.38 102 SER A N 1
ATOM 775 C CA . SER A 1 102 ? -1.310 -6.043 -2.903 1.00 98.38 102 SER A CA 1
ATOM 776 C C . SER A 1 102 ? -1.431 -5.011 -1.794 1.00 98.38 102 SER A C 1
ATOM 778 O O . SER A 1 102 ? -0.527 -4.872 -0.970 1.00 98.38 102 SER A O 1
ATOM 780 N N . ILE A 1 103 ? -2.566 -4.323 -1.747 1.00 98.31 103 ILE A N 1
ATOM 781 C CA . ILE A 1 103 ? -2.922 -3.381 -0.686 1.00 98.31 103 ILE A CA 1
ATOM 782 C C . ILE A 1 103 ? -4.309 -3.762 -0.187 1.00 98.31 103 ILE A C 1
ATOM 784 O O . ILE A 1 103 ? -5.226 -3.897 -0.989 1.00 98.31 103 ILE A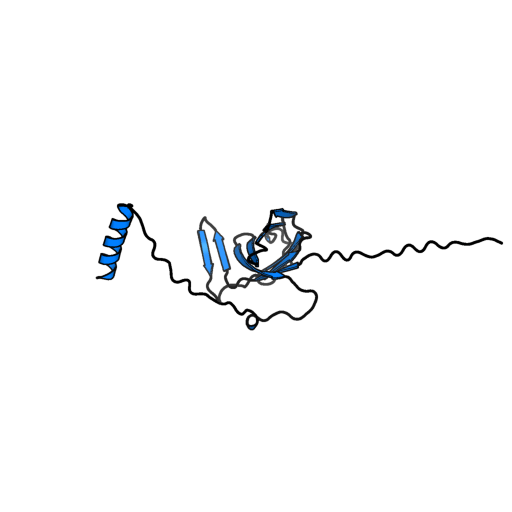 O 1
ATOM 788 N N . THR A 1 104 ? -4.485 -3.911 1.120 1.00 98.44 104 THR A N 1
ATOM 789 C CA . THR A 1 104 ? -5.809 -4.062 1.738 1.00 98.44 104 THR A CA 1
ATOM 790 C C . THR A 1 104 ? -5.980 -2.997 2.800 1.00 98.44 104 THR A C 1
ATOM 792 O O . THR A 1 104 ? -5.289 -3.028 3.812 1.00 98.44 104 THR A O 1
ATOM 795 N N . LEU A 1 105 ? -6.898 -2.067 2.567 1.00 98.31 105 LEU A N 1
ATOM 796 C CA . LEU A 1 105 ? -7.290 -1.011 3.486 1.00 98.31 105 LEU A CA 1
ATOM 797 C C . LEU A 1 105 ? -8.515 -1.439 4.291 1.00 98.31 105 LEU A C 1
ATOM 799 O O . LEU A 1 105 ? -9.536 -1.809 3.711 1.00 98.31 105 LEU A O 1
ATOM 803 N N . ASP A 1 106 ? -8.430 -1.306 5.608 1.00 97.75 106 ASP A N 1
ATOM 804 C CA . ASP A 1 106 ? -9.586 -1.192 6.490 1.00 97.75 106 ASP A CA 1
ATOM 805 C C . ASP A 1 106 ? -9.976 0.291 6.602 1.00 97.75 106 ASP A C 1
ATOM 807 O O . ASP A 1 106 ? -9.256 1.091 7.207 1.00 97.75 106 ASP A O 1
ATOM 811 N N . ARG A 1 107 ? -11.110 0.673 5.999 1.00 95.12 107 ARG A N 1
ATOM 812 C CA . ARG A 1 107 ? -11.590 2.068 5.986 1.00 95.12 107 ARG A CA 1
ATOM 813 C C . ARG A 1 107 ? -12.141 2.530 7.331 1.00 95.12 107 ARG A C 1
ATOM 815 O O . ARG A 1 107 ? -12.325 3.726 7.533 1.00 95.12 107 ARG A O 1
ATOM 822 N N . LYS A 1 108 ? -12.431 1.607 8.245 1.00 95.62 108 LYS A N 1
ATOM 823 C CA . LYS A 1 108 ? -12.933 1.944 9.576 1.00 95.62 108 LYS A CA 1
ATOM 824 C C . LYS A 1 108 ? -11.799 2.402 10.483 1.00 95.62 108 LYS A C 1
ATOM 826 O O . LYS A 1 108 ? -11.944 3.394 11.197 1.00 95.62 108 LYS A O 1
ATOM 831 N N . ASP A 1 109 ? -10.680 1.688 10.425 1.00 95.62 109 ASP A N 1
ATOM 832 C CA . ASP A 1 109 ? -9.514 1.956 11.267 1.00 95.62 109 ASP A CA 1
ATOM 833 C C . ASP A 1 109 ? -8.462 2.834 10.565 1.00 95.62 109 ASP A C 1
ATOM 835 O O . ASP A 1 109 ? -7.526 3.308 11.212 1.00 95.62 109 ASP A O 1
ATOM 839 N N . ASN A 1 110 ? -8.626 3.090 9.261 1.00 96.69 110 ASN A N 1
ATOM 840 C CA . ASN A 1 110 ? -7.663 3.787 8.404 1.00 96.69 110 ASN A CA 1
ATOM 841 C C . ASN A 1 110 ? -6.273 3.137 8.444 1.00 96.69 110 ASN A C 1
ATOM 843 O O . ASN A 1 110 ? -5.241 3.812 8.497 1.00 96.69 110 ASN A O 1
ATOM 847 N N . VAL A 1 111 ? -6.251 1.805 8.430 1.00 96.94 111 VAL A N 1
ATOM 848 C CA . VAL A 1 111 ? -5.029 1.001 8.421 1.00 96.94 111 VAL A CA 1
ATOM 849 C C . VAL A 1 111 ? -5.014 0.154 7.163 1.00 96.94 111 VAL A C 1
ATOM 851 O O . VAL A 1 111 ? -5.972 -0.564 6.882 1.00 96.94 111 VAL A O 1
ATOM 854 N N . ALA A 1 112 ? -3.914 0.213 6.417 1.00 97.62 112 ALA A N 1
ATOM 855 C CA . ALA A 1 112 ? -3.690 -0.658 5.275 1.00 97.62 112 ALA A CA 1
ATOM 856 C C . ALA A 1 112 ? -2.608 -1.696 5.560 1.00 97.62 112 ALA A C 1
ATOM 858 O O . ALA A 1 112 ? -1.662 -1.450 6.304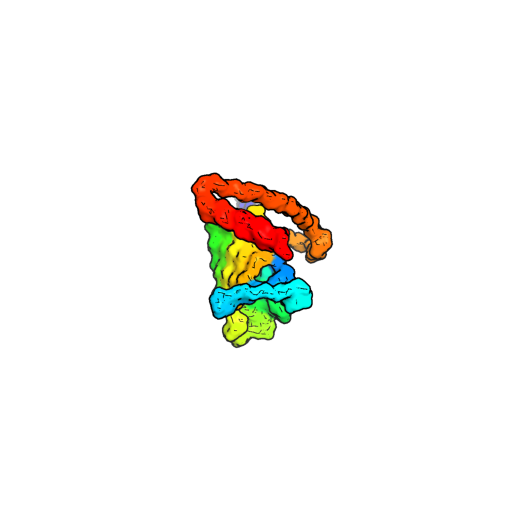 1.00 97.62 112 ALA A O 1
ATOM 859 N N . MET A 1 113 ? -2.731 -2.854 4.924 1.00 97.50 113 MET A N 1
ATOM 860 C CA . MET A 1 113 ? -1.670 -3.840 4.804 1.00 97.50 113 MET A CA 1
ATOM 861 C C . MET A 1 113 ? -1.141 -3.822 3.372 1.00 97.50 113 MET A C 1
ATOM 863 O O . MET A 1 113 ? -1.892 -4.076 2.432 1.00 97.50 113 MET A O 1
ATOM 867 N N . LEU A 1 114 ? 0.147 -3.532 3.215 1.00 97.38 114 LEU A N 1
ATOM 868 C CA . LEU A 1 114 ? 0.872 -3.577 1.949 1.00 97.38 114 LEU A CA 1
ATOM 869 C C . LEU A 1 114 ? 1.671 -4.877 1.857 1.00 97.38 114 LEU A C 1
ATOM 871 O O . LEU A 1 114 ? 2.393 -5.232 2.787 1.00 97.38 114 LEU A O 1
ATOM 875 N N . LYS A 1 115 ? 1.639 -5.517 0.690 1.00 96.88 115 LYS A N 1
ATOM 876 C CA . LYS A 1 115 ? 2.575 -6.565 0.285 1.00 96.88 115 LYS A CA 1
ATOM 877 C C . LYS A 1 115 ? 3.189 -6.197 -1.064 1.00 96.88 115 LYS A C 1
ATOM 879 O O . LYS A 1 115 ? 2.465 -6.099 -2.047 1.00 96.88 115 LYS A O 1
ATOM 884 N N . ALA A 1 116 ? 4.511 -6.044 -1.120 1.00 94.44 116 ALA A N 1
ATOM 885 C CA . ALA A 1 116 ? 5.245 -5.724 -2.348 1.00 94.44 116 ALA A CA 1
ATOM 886 C C . ALA A 1 116 ? 6.620 -6.406 -2.335 1.00 94.44 116 ALA A C 1
ATOM 888 O O . ALA A 1 116 ? 7.477 -6.061 -1.527 1.00 94.44 116 ALA A O 1
ATOM 889 N N . GLY A 1 117 ? 6.852 -7.398 -3.201 1.00 91.25 117 GLY A N 1
ATOM 890 C CA . GLY A 1 117 ? 8.109 -8.166 -3.179 1.00 91.25 117 GLY A CA 1
ATOM 891 C C . GLY A 1 117 ? 8.369 -8.794 -1.803 1.00 91.25 117 GLY A C 1
ATOM 892 O O . GLY A 1 117 ? 7.524 -9.524 -1.299 1.00 91.25 117 GLY A O 1
ATOM 893 N N . GLU A 1 118 ? 9.493 -8.498 -1.160 1.00 92.12 118 GLU A N 1
ATOM 894 C CA . GLU A 1 118 ? 9.791 -8.980 0.200 1.00 92.12 118 GLU A CA 1
ATOM 895 C C . GLU A 1 118 ? 9.177 -8.110 1.308 1.00 92.12 118 GLU A C 1
ATOM 897 O O . GLU A 1 118 ? 9.265 -8.459 2.479 1.00 92.12 118 GLU A O 1
ATOM 902 N N . PHE A 1 119 ? 8.549 -6.981 0.986 1.00 92.56 119 PHE A N 1
ATOM 903 C CA . PHE A 1 119 ? 8.015 -6.061 1.987 1.00 92.56 119 PHE A CA 1
ATOM 904 C C . PHE A 1 119 ? 6.583 -6.417 2.384 1.00 92.56 119 PHE A C 1
ATOM 906 O O . PHE A 1 119 ? 5.741 -6.646 1.512 1.00 92.56 119 PHE A O 1
ATOM 913 N N . ALA A 1 120 ? 6.297 -6.424 3.688 1.00 94.50 120 ALA A N 1
ATOM 914 C CA . ALA A 1 120 ? 4.962 -6.673 4.240 1.00 94.50 120 ALA A CA 1
ATOM 915 C C . ALA A 1 120 ? 4.652 -5.680 5.371 1.00 94.50 120 ALA A C 1
ATOM 917 O O . ALA A 1 120 ? 5.072 -5.879 6.510 1.00 94.50 120 ALA A O 1
ATOM 918 N N . HIS A 1 121 ? 3.982 -4.573 5.055 1.00 93.38 121 HIS A N 1
ATOM 919 C CA . HIS A 1 121 ? 3.900 -3.400 5.928 1.00 93.38 121 HIS A CA 1
ATOM 920 C C . HIS A 1 121 ? 2.468 -3.103 6.383 1.00 93.38 121 HIS A C 1
ATOM 922 O O . HIS A 1 121 ? 1.621 -2.836 5.529 1.00 93.38 121 HIS A O 1
ATOM 928 N N . PRO A 1 122 ? 2.192 -3.032 7.699 1.00 94.44 122 PRO A N 1
ATOM 929 C CA . PRO A 1 122 ? 1.054 -2.269 8.186 1.00 94.44 122 PRO A CA 1
ATOM 930 C C . PRO A 1 122 ? 1.336 -0.773 8.002 1.00 94.44 122 PRO A C 1
ATOM 932 O O . PRO A 1 122 ? 2.439 -0.295 8.271 1.00 94.44 122 PRO A O 1
ATOM 935 N N . MET A 1 123 ? 0.340 -0.025 7.547 1.00 94.44 123 MET A N 1
ATOM 936 C CA . MET A 1 123 ? 0.457 1.392 7.225 1.00 94.44 123 MET A CA 1
ATOM 937 C C . MET A 1 123 ? -0.717 2.165 7.809 1.00 94.44 123 MET A C 1
ATOM 939 O O . MET A 1 123 ? -1.843 1.674 7.818 1.00 94.44 123 MET A O 1
ATOM 943 N N . VAL A 1 124 ? -0.457 3.386 8.270 1.00 95.50 1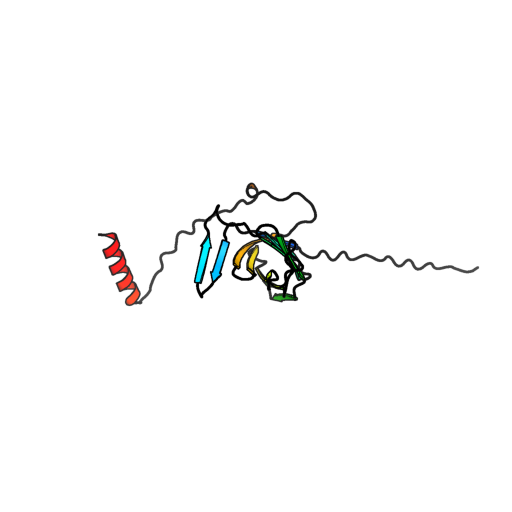24 VAL A N 1
ATOM 944 C CA . VAL A 1 124 ? -1.507 4.317 8.698 1.00 95.50 124 VAL A CA 1
ATOM 945 C C . VAL A 1 124 ? -1.876 5.191 7.513 1.00 95.50 124 VAL A C 1
ATOM 947 O O . VAL A 1 124 ? -0.988 5.758 6.873 1.00 95.50 124 VAL A O 1
ATOM 950 N N . CYS A 1 125 ? -3.170 5.299 7.240 1.00 95.94 125 CYS A N 1
ATOM 951 C CA . CYS A 1 125 ? -3.702 5.953 6.058 1.00 95.94 125 CYS A CA 1
ATOM 952 C C . CYS A 1 125 ? -4.557 7.173 6.398 1.00 95.94 125 CYS A C 1
ATOM 954 O O . CYS A 1 125 ? -5.085 7.318 7.501 1.00 95.94 125 CYS A O 1
ATOM 956 N N . LYS A 1 126 ? -4.710 8.051 5.413 1.00 94.81 126 LYS A N 1
ATOM 957 C CA . LYS A 1 126 ? -5.653 9.170 5.420 1.00 94.81 126 LYS A CA 1
ATOM 958 C C . LYS A 1 126 ? -6.205 9.380 4.019 1.00 94.81 126 LYS A C 1
ATOM 960 O O . LYS A 1 126 ? -5.551 9.018 3.043 1.00 94.81 126 LYS A O 1
ATOM 965 N N . ILE A 1 127 ? -7.362 10.018 3.929 1.00 92.19 127 ILE A N 1
ATOM 966 C CA . ILE A 1 127 ? -7.890 10.483 2.650 1.00 92.19 127 ILE A CA 1
ATOM 967 C C . ILE A 1 127 ? -7.013 11.645 2.164 1.00 92.19 127 ILE A C 1
ATOM 969 O O . ILE A 1 127 ? -6.669 12.546 2.933 1.00 92.19 127 ILE A O 1
ATOM 973 N N . ALA A 1 128 ? -6.616 11.606 0.895 1.00 82.50 128 ALA A N 1
ATOM 974 C CA . ALA A 1 128 ? -5.920 12.700 0.238 1.00 82.50 128 ALA A CA 1
ATOM 975 C C . ALA A 1 128 ? -6.963 13.766 -0.128 1.00 82.50 128 ALA A C 1
ATOM 977 O O . ALA A 1 128 ? -7.654 13.654 -1.141 1.00 82.50 128 ALA A O 1
ATOM 978 N N . GLU A 1 129 ? -7.133 14.776 0.724 1.00 65.88 129 GLU A N 1
ATOM 979 C CA . GLU A 1 129 ? -8.015 15.898 0.403 1.00 65.88 129 GLU A CA 1
ATOM 980 C C . GLU A 1 129 ? -7.435 16.704 -0.767 1.00 65.88 129 GLU A C 1
ATOM 982 O O . GLU A 1 129 ? -6.229 16.962 -0.840 1.00 65.88 129 GLU A O 1
ATOM 987 N N . GLY A 1 130 ? -8.298 17.068 -1.718 1.00 51.97 130 GLY A N 1
ATOM 988 C CA . GLY A 1 130 ? -7.922 17.838 -2.897 1.00 51.97 130 GLY A CA 1
ATOM 989 C C . GLY A 1 130 ? -7.191 19.122 -2.507 1.00 51.97 130 GLY A C 1
ATOM 990 O O . GLY A 1 130 ? -7.774 20.006 -1.893 1.00 51.97 130 GLY A O 1
ATOM 991 N N . SER A 1 131 ? -5.912 19.206 -2.883 1.00 45.78 131 SER A N 1
ATOM 992 C CA . SER A 1 131 ? -5.055 20.393 -2.804 1.00 45.78 131 SER A CA 1
ATOM 993 C C . SER A 1 131 ? -5.150 21.196 -1.499 1.00 45.78 131 SER A C 1
ATOM 995 O O . SER A 1 131 ? -5.816 22.227 -1.466 1.00 45.78 131 SER A O 1
ATOM 997 N N . GLN A 1 132 ? -4.393 20.808 -0.469 1.00 40.50 132 GLN A N 1
ATOM 998 C CA . GLN A 1 132 ? -3.707 21.763 0.414 1.00 40.50 132 GLN A CA 1
ATOM 999 C C . GLN A 1 132 ? -2.631 21.058 1.260 1.00 40.50 132 GLN A C 1
ATOM 1001 O O . GLN A 1 132 ? -2.903 20.046 1.891 1.00 40.50 132 GLN A O 1
ATOM 1006 N N . SER A 1 133 ? -1.405 21.598 1.170 1.00 50.12 133 SER A N 1
ATOM 1007 C CA . SER A 1 133 ? -0.157 21.340 1.924 1.00 50.12 133 SER A CA 1
ATOM 1008 C C . SER A 1 133 ? 0.017 19.997 2.652 1.00 50.12 133 SER A C 1
ATOM 1010 O O . SER A 1 133 ? -0.723 19.683 3.580 1.00 50.12 133 SER A O 1
ATOM 1012 N N . GLU A 1 134 ? 1.096 19.272 2.320 1.00 50.91 134 GLU A N 1
ATOM 1013 C CA . GLU A 1 134 ? 1.547 18.067 3.034 1.00 50.91 134 GLU A CA 1
ATOM 1014 C C . GLU A 1 134 ? 1.504 18.234 4.570 1.00 50.91 134 GLU A C 1
ATOM 1016 O O . GLU A 1 134 ? 2.213 19.083 5.115 1.00 50.91 134 GLU A O 1
ATOM 1021 N N . PRO A 1 135 ? 0.734 17.402 5.297 1.00 49.75 135 PRO A N 1
ATOM 1022 C CA . PRO A 1 135 ? 0.748 17.404 6.757 1.00 49.75 135 PRO A CA 1
ATOM 1023 C C . PRO A 1 135 ? 2.096 16.929 7.295 1.00 49.75 135 PRO A C 1
ATOM 1025 O O . PRO A 1 135 ? 2.606 15.877 6.886 1.00 49.75 135 PRO A O 1
ATOM 1028 N N . ARG A 1 136 ? 2.655 17.665 8.255 1.00 52.88 136 ARG A N 1
ATOM 1029 C CA . ARG A 1 136 ? 3.847 17.237 8.994 1.00 52.88 136 ARG A CA 1
ATOM 1030 C C . ARG A 1 136 ? 3.454 16.182 10.019 1.00 52.88 136 ARG A C 1
ATOM 1032 O O . ARG A 1 136 ? 2.339 16.147 10.527 1.00 52.88 136 ARG A O 1
ATOM 1039 N N . PHE A 1 137 ? 4.412 15.340 10.400 1.00 49.59 137 PHE A N 1
ATOM 1040 C CA . PHE A 1 137 ? 4.202 14.334 11.446 1.00 49.59 137 PHE A CA 1
ATOM 1041 C C . PHE A 1 137 ? 3.724 14.939 12.791 1.00 49.59 137 PHE A C 1
ATOM 1043 O O . PHE A 1 137 ? 3.055 14.270 13.573 1.00 49.59 137 PHE A O 1
ATOM 1050 N N . SER A 1 138 ? 4.004 16.224 13.041 1.00 60.69 138 SER A N 1
ATOM 1051 C CA . SER A 1 138 ? 3.498 16.986 14.194 1.00 60.69 138 SER A CA 1
ATOM 1052 C C . SER A 1 138 ? 1.976 17.102 14.255 1.00 60.69 138 SER A C 1
ATOM 1054 O O . SER A 1 138 ? 1.426 17.351 15.328 1.00 60.69 138 SER A O 1
ATOM 1056 N N . ASP A 1 139 ? 1.301 16.927 13.122 1.00 57.38 139 ASP A N 1
ATOM 1057 C CA . ASP A 1 139 ? -0.136 17.151 12.999 1.00 57.38 139 ASP A CA 1
ATOM 1058 C C . ASP A 1 139 ? -0.929 15.924 13.491 1.00 57.38 139 ASP A C 1
ATOM 1060 O O . ASP A 1 139 ? -2.115 16.019 13.814 1.00 57.38 139 ASP A O 1
ATOM 1064 N N . TYR A 1 140 ? -0.262 14.773 13.654 1.00 64.19 140 TYR A N 1
ATOM 1065 C CA . TYR A 1 140 ? -0.865 13.564 14.209 1.00 64.19 140 TYR A CA 1
ATOM 1066 C C . TYR A 1 140 ? -0.816 13.581 15.742 1.00 64.19 140 TYR A C 1
ATOM 1068 O O . TYR A 1 140 ? 0.195 13.274 16.374 1.00 64.19 140 TYR A O 1
ATOM 1076 N N . LYS A 1 141 ? -1.960 13.850 16.381 1.00 52.88 141 LYS A N 1
ATOM 1077 C CA . LYS A 1 141 ? -2.146 13.596 17.820 1.00 52.88 141 LYS A CA 1
ATOM 1078 C C . LYS A 1 141 ? -2.467 12.119 18.060 1.00 52.88 141 LYS A C 1
ATOM 1080 O O . LYS A 1 141 ? -3.619 11.756 18.296 1.00 52.88 141 LYS A O 1
ATOM 1085 N N . VAL A 1 142 ? -1.450 11.258 18.036 1.00 55.94 142 VAL A N 1
ATOM 1086 C CA . VAL A 1 142 ? -1.611 9.850 18.432 1.00 55.94 142 VAL A CA 1
ATOM 1087 C C . VAL A 1 142 ? -1.785 9.776 19.949 1.00 55.94 142 VAL A C 1
ATOM 1089 O O . VAL A 1 142 ? -0.839 9.930 20.721 1.00 55.94 142 VAL A O 1
ATOM 1092 N N . LYS A 1 143 ? -3.014 9.524 20.409 1.00 52.28 143 LYS A N 1
ATOM 1093 C CA . LYS A 1 143 ? -3.267 9.183 21.813 1.00 52.28 143 LYS A CA 1
ATOM 1094 C C . LYS A 1 143 ? -2.920 7.715 22.032 1.00 52.28 143 LYS A C 1
ATOM 1096 O O . LYS A 1 143 ? -3.785 6.849 21.919 1.00 52.28 143 LYS A O 1
ATOM 1101 N N . VAL A 1 144 ? -1.667 7.441 22.387 1.00 56.03 144 VAL A N 1
ATOM 1102 C CA . VAL A 1 144 ? -1.266 6.124 22.894 1.00 56.03 144 VAL A CA 1
ATOM 1103 C C . VAL A 1 144 ? -1.965 5.911 24.235 1.00 56.03 144 VAL A C 1
ATOM 1105 O O . VAL A 1 144 ? -1.528 6.392 25.279 1.00 56.03 144 VAL A O 1
ATOM 1108 N N . ARG A 1 145 ? -3.103 5.216 24.217 1.00 53.53 145 ARG A N 1
ATOM 1109 C CA . ARG A 1 145 ? -3.705 4.714 25.448 1.00 53.53 145 ARG A CA 1
ATOM 1110 C C . ARG A 1 145 ? -2.900 3.493 25.856 1.00 53.53 145 ARG A C 1
ATOM 1112 O O . ARG A 1 145 ? -2.998 2.448 25.222 1.00 53.53 145 ARG A O 1
ATOM 1119 N N . THR A 1 146 ? -2.122 3.614 26.923 1.00 54.03 146 THR A N 1
ATOM 1120 C CA . THR A 1 146 ? -1.567 2.455 27.618 1.00 54.03 146 THR A CA 1
ATOM 1121 C C . THR A 1 146 ? -2.733 1.629 28.155 1.00 54.03 146 THR A C 1
ATOM 1123 O O . THR A 1 146 ? -3.301 1.898 29.215 1.00 54.03 146 THR A O 1
ATOM 1126 N N . ALA A 1 147 ? -3.158 0.631 27.381 1.00 54.00 147 ALA A N 1
ATOM 1127 C CA . ALA A 1 147 ? -4.112 -0.350 27.854 1.00 54.00 147 ALA A CA 1
ATOM 1128 C C . ALA A 1 147 ? -3.425 -1.130 28.978 1.00 54.00 147 ALA A C 1
ATOM 1130 O O . ALA A 1 147 ? -2.511 -1.915 28.729 1.00 54.00 147 ALA A O 1
ATOM 1131 N N . LYS A 1 148 ? -3.839 -0.904 30.233 1.00 61.22 148 LYS A N 1
ATOM 1132 C CA . LYS A 1 148 ? -3.428 -1.786 31.328 1.00 61.22 148 LYS A CA 1
ATOM 1133 C C . LYS A 1 148 ? -3.877 -3.200 30.948 1.00 61.22 148 LYS A C 1
ATOM 1135 O O . LYS A 1 148 ? -5.083 -3.396 30.757 1.00 61.22 148 LYS A O 1
ATOM 1140 N N . PRO A 1 149 ? -2.959 -4.172 30.809 1.00 55.84 149 PRO A N 1
ATOM 1141 C CA . PRO A 1 149 ? -3.341 -5.521 30.432 1.00 55.84 149 PRO A CA 1
ATOM 1142 C C . PRO A 1 149 ? -4.337 -6.044 31.467 1.00 55.84 149 PRO A C 1
ATOM 1144 O O . PRO A 1 149 ? -4.078 -6.028 32.674 1.00 55.84 149 PRO A O 1
ATOM 1147 N N . ARG A 1 150 ? -5.516 -6.475 31.009 1.00 62.12 150 ARG A N 1
ATOM 1148 C CA . ARG A 1 150 ? -6.471 -7.150 31.890 1.00 62.12 150 ARG A CA 1
ATOM 1149 C C . ARG A 1 150 ? -5.823 -8.448 32.355 1.00 62.12 150 ARG A C 1
ATOM 1151 O O . ARG A 1 150 ? -5.331 -9.225 31.540 1.00 62.12 150 ARG A O 1
ATOM 1158 N N . ALA A 1 151 ? -5.829 -8.689 33.663 1.00 65.12 151 ALA A N 1
ATOM 1159 C CA . ALA A 1 151 ? -5.296 -9.921 34.223 1.00 65.12 151 ALA A CA 1
ATOM 1160 C C . ALA A 1 151 ? -6.016 -11.123 33.595 1.00 65.12 151 ALA A C 1
ATOM 1162 O O . ALA A 1 151 ? -7.209 -11.332 33.828 1.00 65.12 151 ALA A O 1
ATOM 1163 N N . ILE A 1 152 ? -5.289 -11.918 32.806 1.00 62.72 152 ILE A N 1
ATOM 1164 C CA . ILE A 1 152 ? -5.823 -13.133 32.193 1.00 62.72 152 ILE A CA 1
ATOM 1165 C C . ILE A 1 152 ? -6.215 -14.088 33.328 1.00 62.72 152 ILE A C 1
ATOM 1167 O O . ILE A 1 152 ? -5.367 -14.603 34.071 1.00 62.72 152 ILE A O 1
ATOM 1171 N N . ARG A 1 153 ? -7.524 -14.290 33.514 1.00 67.12 153 ARG A N 1
ATOM 1172 C CA . ARG A 1 153 ? -8.082 -15.241 34.480 1.00 67.12 153 ARG A CA 1
ATOM 1173 C C . ARG A 1 153 ? -8.243 -16.595 33.803 1.00 67.12 153 ARG A C 1
ATOM 1175 O O . ARG A 1 153 ? -9.259 -16.871 33.181 1.00 67.12 153 ARG A O 1
ATOM 1182 N N . PHE A 1 154 ? -7.258 -17.465 33.979 1.00 62.06 154 PHE A N 1
ATOM 1183 C CA . PHE A 1 154 ? -7.388 -18.868 33.606 1.00 62.06 154 PHE A CA 1
ATOM 1184 C C . PHE A 1 154 ? -8.301 -19.580 34.617 1.00 62.06 154 PHE A C 1
ATOM 1186 O O . PHE A 1 154 ? -7.876 -19.876 35.736 1.00 62.06 154 PHE A O 1
ATOM 1193 N N . ARG A 1 155 ? -9.568 -19.829 34.262 1.00 60.88 155 ARG A N 1
ATOM 1194 C CA . ARG A 1 155 ? -10.455 -20.699 35.053 1.00 60.88 155 ARG A CA 1
ATOM 1195 C C . ARG A 1 155 ? -10.169 -22.162 34.702 1.00 60.88 155 ARG A C 1
ATOM 1197 O O . ARG A 1 155 ? -10.095 -22.513 33.534 1.00 60.88 155 ARG A O 1
ATOM 1204 N N . ASN A 1 156 ? -9.972 -22.991 35.728 1.00 58.03 156 ASN A N 1
ATOM 1205 C CA . ASN A 1 156 ? -9.864 -24.458 35.673 1.00 58.03 156 ASN A CA 1
ATOM 1206 C C . ASN A 1 156 ? -8.826 -25.080 34.716 1.00 58.03 156 ASN A C 1
ATOM 1208 O O . ASN A 1 156 ? -8.869 -26.280 34.475 1.00 58.03 156 ASN A O 1
ATOM 1212 N N . ASN A 1 157 ? -7.830 -24.325 34.246 1.00 67.81 157 ASN A N 1
ATOM 1213 C CA . ASN A 1 157 ? -6.740 -24.888 33.451 1.00 67.81 157 ASN A CA 1
ATOM 1214 C C . ASN A 1 157 ? -5.536 -25.259 34.346 1.00 67.81 157 ASN A C 1
ATOM 1216 O O . ASN A 1 157 ? -4.845 -24.387 34.883 1.00 67.81 157 ASN A O 1
ATOM 1220 N N . ARG A 1 158 ? -5.282 -26.567 34.513 1.00 69.62 158 ARG A N 1
ATOM 1221 C CA . ARG A 1 158 ? -4.164 -27.112 35.313 1.00 69.62 158 ARG A CA 1
ATOM 1222 C C . ARG A 1 158 ? -2.798 -26.652 34.788 1.00 69.62 158 ARG A C 1
ATOM 1224 O O . ARG A 1 158 ? -1.913 -26.359 35.593 1.00 69.62 158 ARG A O 1
ATOM 1231 N N . GLN A 1 159 ? -2.643 -26.506 33.471 1.00 70.81 159 GLN A N 1
ATOM 1232 C CA . GLN A 1 159 ? -1.399 -26.020 32.867 1.00 70.81 159 GLN A CA 1
ATOM 1233 C C . GLN A 1 159 ? -1.148 -24.539 33.177 1.00 70.81 159 GLN A C 1
ATOM 1235 O O . GLN A 1 159 ? -0.023 -24.153 33.488 1.00 70.81 159 GLN A O 1
ATOM 1240 N N . ALA A 1 160 ? -2.202 -23.721 33.228 1.00 66.75 160 ALA A N 1
ATOM 1241 C CA . ALA A 1 160 ? -2.075 -22.309 33.587 1.00 66.75 160 ALA A CA 1
ATOM 1242 C C . ALA A 1 160 ? -1.646 -22.086 35.051 1.00 66.75 160 ALA A C 1
ATOM 1244 O O . ALA A 1 160 ? -0.953 -21.110 35.353 1.00 66.75 160 ALA A O 1
ATOM 1245 N N . ARG A 1 161 ? -2.012 -22.993 35.975 1.00 69.75 161 ARG A N 1
ATOM 1246 C CA . ARG A 1 161 ? -1.490 -22.962 37.357 1.00 69.75 161 ARG A CA 1
ATOM 1247 C C . ARG A 1 161 ? 0.007 -23.254 37.390 1.00 69.75 161 ARG A C 1
ATOM 1249 O O . ARG A 1 161 ? 0.739 -22.513 38.036 1.00 69.75 161 ARG A O 1
ATOM 1256 N N . MET A 1 162 ? 0.455 -24.282 36.667 1.00 73.69 162 MET A N 1
ATOM 1257 C CA . MET A 1 162 ? 1.877 -24.639 36.599 1.00 73.69 162 MET A CA 1
ATOM 1258 C C . MET A 1 162 ? 2.724 -23.509 36.004 1.00 73.69 162 MET A C 1
ATOM 1260 O O . MET A 1 162 ? 3.778 -23.187 36.549 1.00 73.69 162 MET A O 1
ATOM 1264 N N . PHE A 1 163 ? 2.231 -22.854 34.948 1.00 75.94 163 PHE A N 1
ATOM 1265 C CA . PHE A 1 163 ? 2.896 -21.696 34.350 1.00 75.94 163 PHE A CA 1
ATOM 1266 C C . PHE A 1 163 ? 3.066 -20.545 35.354 1.00 75.94 163 PHE A C 1
ATOM 1268 O O . PHE A 1 163 ? 4.165 -20.020 35.506 1.00 75.94 163 PHE A O 1
ATOM 1275 N N . ARG A 1 164 ? 2.017 -20.202 36.119 1.00 72.12 164 ARG A N 1
ATOM 1276 C CA . ARG A 1 164 ? 2.105 -19.162 37.163 1.00 72.12 164 ARG A CA 1
ATOM 1277 C C . ARG A 1 164 ? 3.104 -19.503 38.266 1.00 72.12 164 ARG A C 1
ATOM 1279 O O . ARG A 1 164 ? 3.795 -18.604 38.737 1.00 72.12 164 ARG A O 1
ATOM 1286 N N . THR A 1 165 ? 3.178 -20.764 38.690 1.00 76.25 165 THR A N 1
ATOM 1287 C CA . THR A 1 165 ? 4.140 -21.194 39.716 1.00 76.25 165 THR A CA 1
ATOM 1288 C C . THR A 1 165 ? 5.575 -21.044 39.220 1.00 76.25 165 THR A C 1
ATOM 1290 O O . THR A 1 165 ? 6.403 -20.478 39.928 1.00 76.25 165 THR A O 1
ATOM 1293 N N . ARG A 1 166 ? 5.852 -21.468 37.980 1.00 78.38 166 ARG A N 1
ATOM 1294 C CA . ARG A 1 166 ? 7.178 -21.324 37.357 1.00 78.38 166 ARG A CA 1
ATOM 1295 C C . ARG A 1 166 ? 7.570 -19.860 37.166 1.00 78.38 166 ARG A C 1
ATOM 1297 O O . ARG A 1 166 ? 8.679 -19.484 37.520 1.00 78.38 166 ARG A O 1
ATOM 1304 N N . LEU A 1 167 ? 6.639 -19.025 36.702 1.00 76.69 167 LEU A N 1
ATOM 1305 C CA . LEU A 1 167 ? 6.870 -17.589 36.533 1.00 76.69 167 LEU A CA 1
ATOM 1306 C C . LEU A 1 167 ? 7.199 -16.900 37.869 1.00 76.69 167 LEU A C 1
ATOM 1308 O O . LEU A 1 167 ? 8.103 -16.078 37.939 1.00 76.69 167 LEU A O 1
ATOM 1312 N N . LYS A 1 168 ? 6.496 -17.258 38.953 1.00 78.69 168 LYS A N 1
ATOM 1313 C CA . LYS A 1 168 ? 6.777 -16.720 40.294 1.00 78.69 168 LYS A CA 1
ATOM 1314 C C . LYS A 1 168 ? 8.119 -17.178 40.860 1.00 78.69 168 LYS A C 1
ATOM 1316 O O . LYS A 1 168 ? 8.722 -16.419 41.608 1.00 78.69 168 LYS A O 1
ATOM 1321 N N . ALA A 1 169 ? 8.553 -18.398 40.550 1.00 76.81 169 ALA A N 1
ATOM 1322 C CA . ALA A 1 169 ? 9.870 -18.885 40.949 1.00 76.81 169 ALA A CA 1
ATOM 1323 C C . ALA A 1 169 ? 10.985 -18.134 40.203 1.00 76.81 169 ALA A C 1
ATOM 1325 O O . ALA A 1 169 ? 11.943 -17.706 40.831 1.00 76.81 169 ALA A O 1
ATOM 1326 N N . ALA A 1 170 ? 10.807 -17.895 38.899 1.00 69.88 170 ALA A N 1
ATOM 1327 C CA . ALA A 1 170 ? 11.771 -17.171 38.068 1.00 69.88 170 ALA A CA 1
ATOM 1328 C C . ALA A 1 170 ? 11.923 -15.683 38.433 1.00 69.88 170 ALA A C 1
ATOM 1330 O O . ALA A 1 170 ? 12.976 -15.115 38.207 1.00 69.88 170 ALA A O 1
ATOM 1331 N N . LEU A 1 171 ? 10.888 -15.052 38.999 1.00 73.81 171 LEU A N 1
ATOM 1332 C CA . LEU A 1 171 ? 10.934 -13.651 39.448 1.00 73.81 171 LEU A CA 1
ATOM 1333 C C . LEU A 1 171 ? 11.486 -13.470 40.875 1.00 73.81 171 LEU A C 1
ATOM 1335 O O . LEU A 1 171 ? 11.558 -12.343 41.357 1.00 73.81 171 LEU A O 1
ATOM 1339 N N . LYS A 1 172 ? 11.778 -14.567 41.584 1.00 72.31 172 LYS A N 1
ATOM 1340 C CA . LYS A 1 172 ? 12.323 -14.558 42.953 1.00 72.31 172 LYS A CA 1
ATOM 1341 C C . LYS A 1 172 ? 13.798 -14.976 43.026 1.00 72.31 172 LYS A C 1
ATOM 1343 O O . LYS A 1 172 ? 14.337 -14.987 44.130 1.00 72.31 172 LYS A O 1
ATOM 1348 N N . GLY A 1 173 ? 14.398 -15.354 41.899 1.00 49.84 173 GLY A N 1
ATOM 1349 C CA . GLY A 1 173 ? 15.846 -15.505 41.735 1.00 49.84 173 GLY A CA 1
ATOM 1350 C C . GLY A 1 173 ? 16.407 -14.294 41.013 1.00 49.84 173 GLY A C 1
ATOM 1351 O O . GLY A 1 173 ? 17.601 -14.018 41.230 1.00 49.84 173 GLY A O 1
#

Foldseek 3Di:
DDDDDDDDDDPPDDPPDWWKKKWKDQWWWFADPNDIDIDDGPPAFIWIWMDTQQQWIWIDGDPWTQTDGFDWDDDVQKIKTWDDQGATPVCRVPSVPTWIKIWIARNVQQWIWIDIDRTTDIIHMDTDPPDDDDDDPVVDPDPPDPDPDDPDDDDPDPVVVVVVVVVVVVVVD

Radius of gyration: 24.86 Å; chains: 1; bounding box: 63×60×81 Å